Protein AF-A0A8J2LCT5-F1 (afdb_monomer_lite)

Sequence (150 aa):
MPNSGNAVQTENHLVSRNLYHFPAISAHIQSFHSCSRLFILTFTMKLALILTLAVVVLVTMNVEQSEAQLGRVLVNIGRKIGGSGKPHQHFQQHNSRKAAENAARNAGKGNKPVQHAPHKPGQSPHYHPADRHGNIIKDGSHHQFPKRQG

Organism: NCBI:txid39272

pLDDT: mean 70.35, std 19.1, range [32.03, 95.06]

Foldseek 3Di:
DDDDDDDDDDDDDDDDDDDDDDPPVVVVVVVVVVVVVVVVVVVVVVVVVVVVVVVVVVVVVVVVVVVVVVVVVVVVVCQQQDPVRHGPPLEDEDAAPVVQQVVLCVVLVNDGWDWDDDPDPPDFTWTARAHPVRHGDPPSRTRGYDDPPD

Secondary structure (DSSP, 8-state):
----------------------THHHHHHHHHHHHHHHHHHHHHHHHHHHHHHHHHHHHHHHHHHHHHHHHHHHHHHHHHB-TTSSB--SEEE-SSHHHHHHHHHHHTTTPPPEEE---STTPPPEEE-B-TTSPBPTT--EEE------

Structure (mmCIF, N/CA/C/O backbone):
data_AF-A0A8J2LCT5-F1
#
_entry.id   AF-A0A8J2LCT5-F1
#
loop_
_atom_site.group_PDB
_atom_site.id
_atom_site.type_symbol
_atom_site.label_atom_id
_atom_site.label_alt_id
_atom_site.label_comp_id
_atom_site.label_asym_id
_atom_site.label_entity_id
_atom_site.label_seq_id
_atom_site.pdbx_PDB_ins_code
_atom_site.Cartn_x
_atom_site.Cartn_y
_atom_site.Cartn_z
_atom_site.occupancy
_atom_site.B_iso_or_equiv
_atom_site.auth_seq_id
_atom_site.auth_comp_id
_atom_site.auth_asym_id
_atom_site.auth_atom_id
_atom_site.pdbx_PDB_model_num
ATOM 1 N N . MET A 1 1 ? 106.378 9.577 -79.689 1.00 32.03 1 MET A N 1
ATOM 2 C CA . MET A 1 1 ? 106.179 9.117 -78.296 1.00 32.03 1 MET A CA 1
ATOM 3 C C . MET A 1 1 ? 105.282 10.125 -77.578 1.00 32.03 1 MET A C 1
ATOM 5 O O . MET A 1 1 ? 105.522 11.305 -77.790 1.00 32.03 1 MET A O 1
ATOM 9 N N . PRO A 1 2 ? 104.296 9.716 -76.756 1.00 47.59 2 PRO A N 1
ATOM 10 C CA . PRO A 1 2 ? 103.151 8.877 -77.149 1.00 47.59 2 PRO A CA 1
ATOM 11 C C . PRO A 1 2 ? 101.796 9.376 -76.573 1.00 47.59 2 PRO A C 1
ATOM 13 O O . PRO A 1 2 ? 101.774 10.041 -75.547 1.00 47.59 2 PRO A O 1
ATOM 16 N N . ASN A 1 3 ? 100.669 8.978 -77.180 1.00 36.09 3 ASN A N 1
ATOM 17 C CA . ASN A 1 3 ? 99.438 8.552 -76.476 1.00 36.09 3 ASN A CA 1
ATOM 18 C C . ASN A 1 3 ? 98.518 7.883 -77.526 1.00 36.09 3 ASN A C 1
ATOM 20 O O . ASN A 1 3 ? 98.156 8.548 -78.488 1.00 36.09 3 ASN A O 1
ATOM 24 N N . SER A 1 4 ? 98.315 6.562 -77.615 1.00 39.59 4 SER A N 1
ATOM 25 C CA . SER A 1 4 ? 97.816 5.532 -76.677 1.00 39.59 4 SER A CA 1
ATOM 26 C C . SER A 1 4 ? 96.320 5.664 -76.339 1.00 39.59 4 SER A C 1
ATOM 28 O O . SER A 1 4 ? 95.881 6.709 -75.870 1.00 39.59 4 SER A O 1
ATOM 30 N N . GLY A 1 5 ? 95.554 4.595 -76.605 1.00 38.12 5 GLY A N 1
ATOM 31 C CA . GLY A 1 5 ? 94.117 4.469 -76.317 1.00 38.12 5 GLY A CA 1
ATOM 32 C C . GLY A 1 5 ? 93.350 3.764 -77.446 1.00 38.12 5 GLY A C 1
ATOM 33 O O . GLY A 1 5 ? 92.626 4.408 -78.188 1.00 38.12 5 GLY A O 1
ATOM 34 N N . ASN A 1 6 ? 93.714 2.528 -77.794 1.00 39.53 6 ASN A N 1
ATOM 35 C CA . ASN A 1 6 ? 93.110 1.267 -77.325 1.00 39.53 6 ASN A CA 1
ATOM 36 C C . ASN A 1 6 ? 91.801 0.868 -78.027 1.00 39.53 6 ASN A C 1
ATOM 38 O O . ASN A 1 6 ? 90.748 1.476 -77.869 1.00 39.53 6 ASN A O 1
ATOM 42 N N . ALA A 1 7 ? 91.928 -0.236 -78.762 1.00 41.72 7 ALA A N 1
ATOM 43 C CA . ALA A 1 7 ? 90.879 -1.045 -79.345 1.00 41.72 7 ALA A CA 1
ATOM 44 C C . ALA A 1 7 ? 90.105 -1.823 -78.275 1.00 41.72 7 ALA A C 1
ATOM 46 O O . ALA A 1 7 ? 90.715 -2.340 -77.343 1.00 41.72 7 ALA A O 1
ATOM 47 N N . VAL A 1 8 ? 88.802 -2.013 -78.497 1.00 41.94 8 VAL A N 1
ATOM 48 C CA . VAL A 1 8 ? 88.098 -3.249 -78.132 1.00 41.94 8 VAL A CA 1
ATOM 49 C C . VAL A 1 8 ? 87.097 -3.555 -79.248 1.00 41.94 8 VAL A C 1
ATOM 51 O O . VAL A 1 8 ? 86.013 -2.983 -79.314 1.00 41.94 8 VAL A O 1
ATOM 54 N N . GLN A 1 9 ? 87.507 -4.442 -80.154 1.00 38.84 9 GLN A N 1
ATOM 55 C CA . GLN A 1 9 ? 86.603 -5.278 -80.937 1.00 38.84 9 GLN A CA 1
ATOM 56 C C . GLN A 1 9 ? 86.071 -6.373 -80.011 1.00 38.84 9 GLN A C 1
ATOM 58 O O . GLN A 1 9 ? 86.856 -7.093 -79.395 1.00 38.84 9 GLN A O 1
ATOM 63 N N . THR A 1 10 ? 84.757 -6.543 -79.968 1.00 40.84 10 THR A N 1
ATOM 64 C CA . THR A 1 10 ? 84.131 -7.781 -79.505 1.00 40.84 10 THR A CA 1
ATOM 65 C C . THR A 1 10 ? 83.129 -8.234 -80.555 1.00 40.84 10 THR A C 1
ATOM 67 O O . THR A 1 10 ? 82.010 -7.738 -80.655 1.00 40.84 10 THR A O 1
ATOM 70 N N . GLU A 1 11 ? 83.566 -9.190 -81.370 1.00 37.50 11 GLU A N 1
ATOM 71 C CA . GLU A 1 11 ? 82.669 -10.110 -82.054 1.00 37.50 11 GLU A CA 1
ATOM 72 C C . GLU A 1 11 ? 82.004 -11.004 -81.000 1.00 37.50 11 GLU A C 1
ATOM 74 O O . GLU A 1 11 ? 82.686 -11.505 -80.103 1.00 37.50 11 GLU A O 1
ATOM 79 N N . ASN A 1 12 ? 80.688 -11.209 -81.091 1.00 36.38 12 ASN A N 1
ATOM 80 C CA . ASN A 1 12 ? 80.109 -12.547 -81.237 1.00 36.38 12 ASN A CA 1
ATOM 81 C C . ASN A 1 12 ? 78.577 -12.561 -81.124 1.00 36.38 12 ASN A C 1
ATOM 83 O O . ASN A 1 12 ? 77.971 -11.955 -80.247 1.00 36.38 12 ASN A O 1
ATOM 87 N N . HIS A 1 13 ? 78.017 -13.430 -81.965 1.00 33.62 13 HIS A N 1
ATOM 88 C CA . HIS A 1 13 ? 76.769 -14.167 -81.795 1.00 33.62 13 HIS A CA 1
ATOM 89 C C . HIS A 1 13 ? 75.428 -13.522 -82.187 1.00 33.62 13 HIS A C 1
ATOM 91 O O . HIS A 1 13 ? 74.630 -13.061 -81.376 1.00 33.62 13 HIS A O 1
ATOM 97 N N . LEU A 1 14 ? 75.108 -13.722 -83.470 1.00 46.16 14 LEU A N 1
ATOM 98 C CA . LEU A 1 14 ? 73.792 -14.179 -83.921 1.00 46.16 14 LEU A CA 1
ATOM 99 C C . LEU A 1 14 ? 73.199 -15.224 -82.955 1.00 46.16 14 LEU A C 1
ATOM 101 O O . LEU A 1 14 ? 73.741 -16.324 -82.851 1.00 46.16 14 LEU A O 1
ATOM 105 N N . VAL A 1 15 ? 72.050 -14.922 -82.343 1.00 42.47 15 VAL A N 1
ATOM 106 C CA . VAL A 1 15 ? 70.982 -15.902 -82.080 1.00 42.47 15 VAL A CA 1
ATOM 107 C C . VAL A 1 15 ? 69.628 -15.201 -82.203 1.00 42.47 15 VAL A C 1
ATOM 109 O O . VAL A 1 15 ? 69.198 -14.441 -81.340 1.00 42.47 15 VAL A O 1
ATOM 112 N N . SER A 1 16 ? 68.941 -15.508 -83.297 1.00 46.44 16 SER A N 1
ATOM 113 C CA . SER A 1 16 ? 67.512 -15.286 -83.477 1.00 46.44 16 SER A CA 1
ATOM 114 C C . SER A 1 16 ? 66.734 -16.186 -82.508 1.00 46.44 16 SER A C 1
ATOM 116 O O . SER A 1 16 ? 66.878 -17.406 -82.588 1.00 46.44 16 SER A O 1
ATOM 118 N N . ARG A 1 17 ? 65.910 -15.630 -81.608 1.00 44.34 17 ARG A N 1
ATOM 119 C CA . ARG A 1 17 ? 64.83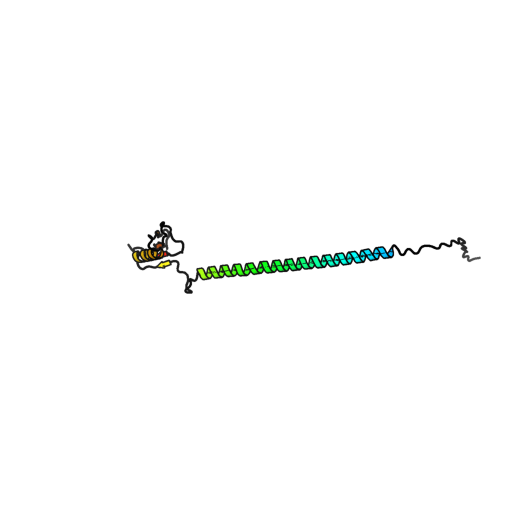4 -16.382 -80.933 1.00 44.34 17 ARG A CA 1
ATOM 120 C C . ARG A 1 17 ? 63.576 -15.534 -80.759 1.00 44.34 17 ARG A C 1
ATOM 122 O O . ARG A 1 17 ? 63.472 -14.690 -79.877 1.00 44.34 17 ARG A O 1
ATOM 129 N N . ASN A 1 18 ? 62.625 -15.835 -81.636 1.00 45.97 18 ASN A N 1
ATOM 130 C CA . ASN A 1 18 ? 61.189 -15.727 -81.413 1.00 45.97 18 ASN A CA 1
ATOM 131 C C . ASN A 1 18 ? 60.748 -16.454 -80.122 1.00 45.97 18 ASN A C 1
ATOM 133 O O . ASN A 1 18 ? 61.418 -17.384 -79.672 1.00 45.97 18 ASN A O 1
ATOM 137 N N . LEU A 1 19 ? 59.523 -16.117 -79.693 1.00 42.06 19 LEU A N 1
ATOM 138 C CA . LEU A 1 19 ? 58.648 -16.799 -78.720 1.00 42.06 19 LEU A CA 1
ATOM 139 C C . LEU A 1 19 ? 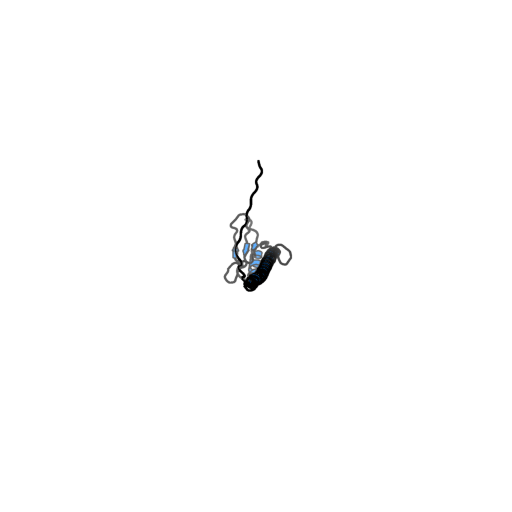59.002 -16.549 -77.231 1.00 42.06 19 LEU A C 1
ATOM 141 O O . LEU A 1 19 ? 60.125 -16.777 -76.812 1.00 42.06 19 LEU A O 1
ATOM 145 N N . TYR A 1 20 ? 58.128 -16.090 -76.328 1.00 42.06 20 TYR A N 1
ATOM 146 C CA . TYR A 1 20 ? 56.667 -16.130 -76.242 1.00 42.06 20 TYR A CA 1
ATOM 147 C C . TYR A 1 20 ? 56.142 -14.886 -75.503 1.00 42.06 20 TYR A C 1
ATOM 149 O O . TYR A 1 20 ? 56.591 -14.564 -74.404 1.00 42.06 20 TYR A O 1
ATOM 157 N N . HIS A 1 21 ? 55.134 -14.227 -76.070 1.00 47.62 21 HIS A N 1
ATOM 158 C CA . HIS A 1 21 ? 54.248 -13.341 -75.319 1.00 47.62 21 HIS A CA 1
ATOM 159 C C . HIS A 1 21 ? 53.368 -14.237 -74.426 1.00 47.62 21 HIS A C 1
ATOM 161 O O . HIS A 1 21 ? 52.608 -15.049 -74.949 1.00 47.62 21 HIS A O 1
ATOM 167 N N . PHE A 1 22 ? 53.503 -14.149 -73.099 1.00 47.31 22 PHE A N 1
ATOM 168 C CA . PHE A 1 22 ? 52.667 -14.871 -72.128 1.00 47.31 22 PHE A CA 1
ATOM 169 C C . PHE A 1 22 ? 51.545 -13.947 -71.610 1.00 47.31 22 PHE A C 1
ATOM 171 O O . PHE A 1 22 ? 51.735 -13.274 -70.596 1.00 47.31 22 PHE A O 1
ATOM 178 N N . PRO A 1 23 ? 50.349 -13.909 -72.233 1.00 50.94 23 PRO A N 1
ATOM 179 C CA . PRO A 1 23 ? 49.215 -13.152 -71.692 1.00 50.94 23 PRO A CA 1
ATOM 180 C C . PRO A 1 23 ? 48.570 -13.816 -70.457 1.00 50.94 23 PRO A C 1
ATOM 182 O O . PRO A 1 23 ? 47.729 -13.211 -69.796 1.00 50.94 23 PRO A O 1
ATOM 185 N N . ALA A 1 24 ? 48.964 -15.044 -70.099 1.00 50.31 24 ALA A N 1
ATOM 186 C CA . ALA A 1 24 ? 48.273 -15.837 -69.078 1.00 50.31 24 ALA A CA 1
ATOM 187 C C . ALA A 1 24 ? 48.529 -15.399 -67.619 1.00 50.31 24 ALA A C 1
ATOM 189 O O . ALA A 1 24 ? 47.685 -15.639 -66.759 1.00 50.31 24 ALA A O 1
ATOM 190 N N . ILE A 1 25 ? 49.650 -14.734 -67.310 1.00 48.31 25 ILE A N 1
ATOM 191 C CA . ILE A 1 25 ? 49.976 -14.355 -65.918 1.00 48.31 25 ILE A CA 1
ATOM 192 C C . ILE A 1 25 ? 49.273 -13.044 -65.511 1.00 48.31 25 ILE A C 1
ATOM 194 O O . ILE A 1 25 ? 48.933 -12.848 -64.345 1.00 48.31 25 ILE A O 1
ATOM 198 N N . SER A 1 26 ? 48.973 -12.164 -66.474 1.00 49.94 26 SER A N 1
ATOM 199 C CA . SER A 1 26 ? 48.353 -10.857 -66.203 1.00 49.94 26 SER A CA 1
ATOM 200 C C . SER A 1 26 ? 46.866 -10.967 -65.826 1.00 49.94 26 SER A C 1
ATOM 202 O O . SER A 1 26 ? 46.412 -10.304 -64.8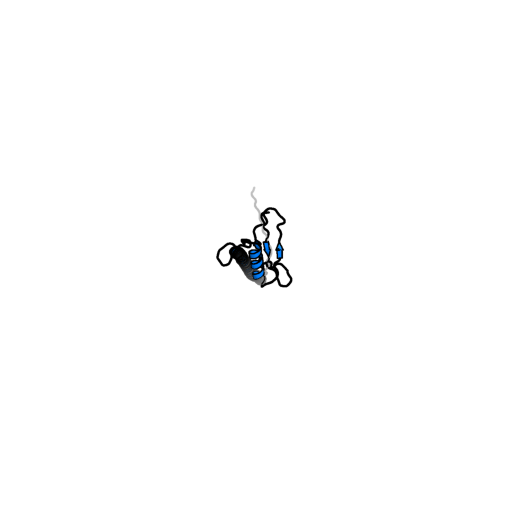91 1.00 49.94 26 SER A O 1
ATOM 204 N N . ALA A 1 27 ? 46.120 -11.873 -66.468 1.00 50.16 27 ALA A N 1
ATOM 205 C CA . ALA A 1 27 ? 44.700 -12.086 -66.176 1.00 50.16 27 ALA A CA 1
ATOM 206 C C . ALA A 1 27 ? 44.457 -12.693 -64.780 1.00 50.16 27 ALA A C 1
ATOM 208 O O . ALA A 1 27 ? 43.445 -12.404 -64.138 1.00 50.16 27 ALA A O 1
ATOM 209 N N . HIS A 1 28 ? 45.400 -13.494 -64.270 1.00 45.88 28 HIS A N 1
ATOM 210 C CA . HIS A 1 28 ? 45.221 -14.161 -62.984 1.00 45.88 28 HIS A CA 1
ATOM 211 C C . HIS A 1 28 ? 45.331 -13.187 -61.800 1.00 45.88 28 HIS A C 1
ATOM 213 O O . HIS A 1 28 ? 44.538 -13.277 -60.865 1.00 45.88 28 HIS A O 1
ATOM 219 N N . ILE A 1 29 ? 46.235 -12.203 -61.863 1.00 50.16 29 ILE A N 1
ATOM 220 C CA . ILE A 1 29 ? 46.449 -11.216 -60.788 1.00 50.16 29 ILE A CA 1
ATOM 221 C C . ILE A 1 29 ? 45.263 -10.240 -60.676 1.00 50.16 29 ILE A C 1
ATOM 223 O O . ILE A 1 29 ? 44.842 -9.892 -59.572 1.00 50.16 29 ILE A O 1
ATOM 227 N N . GLN A 1 30 ? 44.650 -9.849 -61.799 1.00 48.44 30 GLN A N 1
ATOM 228 C CA . GLN A 1 30 ? 43.488 -8.949 -61.790 1.00 48.44 30 GLN A CA 1
ATOM 229 C C . GLN A 1 30 ? 42.223 -9.604 -61.200 1.00 48.44 30 GLN A C 1
ATOM 231 O O . GLN A 1 30 ? 41.440 -8.932 -60.527 1.00 48.44 30 GLN A O 1
ATOM 236 N N . SER A 1 31 ? 42.049 -10.920 -61.362 1.00 48.25 31 SER A N 1
ATOM 237 C CA . SER A 1 31 ? 40.917 -11.661 -60.781 1.00 48.25 31 SER A CA 1
ATOM 238 C C . SER A 1 31 ? 40.981 -11.758 -59.245 1.00 48.25 31 SER A C 1
ATOM 240 O O . SER A 1 31 ? 39.943 -11.707 -58.578 1.00 48.25 31 SER A O 1
ATOM 242 N N . PHE A 1 32 ? 42.183 -11.846 -58.658 1.00 47.88 32 PHE A N 1
ATOM 243 C CA . PHE A 1 32 ? 42.368 -11.904 -57.198 1.00 47.88 32 PHE A CA 1
ATOM 244 C C . PHE A 1 32 ? 42.080 -10.561 -56.503 1.00 47.88 32 PHE A C 1
ATOM 246 O O . PHE A 1 32 ? 41.511 -10.532 -55.405 1.00 47.88 32 PHE A O 1
ATOM 253 N N . HIS A 1 33 ? 42.398 -9.434 -57.147 1.00 50.62 33 HIS A N 1
ATOM 254 C CA . HIS A 1 33 ? 42.092 -8.102 -56.611 1.00 50.62 33 HIS A CA 1
ATOM 255 C C . HIS A 1 33 ? 40.596 -7.755 -56.658 1.00 50.62 33 HIS A C 1
ATOM 257 O O . HIS A 1 33 ? 40.094 -7.070 -55.767 1.00 50.62 33 HIS A O 1
ATOM 263 N N . SER A 1 34 ? 39.861 -8.251 -57.652 1.00 54.94 34 SER A N 1
ATOM 264 C CA . SER A 1 34 ? 38.419 -8.002 -57.769 1.00 54.94 34 SER A CA 1
ATOM 265 C C . SER A 1 34 ? 37.599 -8.834 -56.776 1.00 54.94 34 SER A C 1
ATOM 267 O O . SER A 1 34 ? 36.679 -8.311 -56.147 1.00 54.94 34 SER A O 1
ATOM 269 N N . CYS A 1 35 ? 37.974 -10.100 -56.554 1.00 53.88 35 CYS A N 1
ATOM 270 C CA . CYS A 1 35 ? 37.293 -10.967 -55.585 1.00 53.88 35 CYS A CA 1
ATOM 271 C C . CYS A 1 35 ? 37.526 -10.529 -54.128 1.00 53.88 35 CYS A C 1
ATOM 273 O O . CYS A 1 35 ? 36.601 -10.562 -53.317 1.00 53.88 35 CYS A O 1
ATOM 275 N N . SER A 1 36 ? 38.732 -10.059 -53.793 1.00 60.88 36 SER A N 1
ATOM 276 C CA . SER A 1 36 ? 39.049 -9.552 -52.448 1.00 60.88 36 SER A CA 1
ATOM 277 C C . SER A 1 36 ? 38.311 -8.251 -52.119 1.00 60.88 36 SER A C 1
ATOM 279 O O . SER A 1 36 ? 37.820 -8.097 -51.004 1.00 60.88 36 SER A O 1
ATOM 281 N N . ARG A 1 37 ? 38.144 -7.337 -53.083 1.00 64.75 37 ARG A N 1
ATOM 282 C CA . ARG A 1 37 ? 37.377 -6.092 -52.887 1.00 64.75 37 ARG A CA 1
ATOM 283 C C . ARG A 1 37 ? 35.892 -6.347 -52.642 1.00 64.75 37 ARG A C 1
ATOM 285 O O . ARG A 1 37 ? 35.314 -5.715 -51.762 1.00 64.75 37 ARG A O 1
ATOM 292 N N . LEU A 1 38 ? 35.289 -7.292 -53.364 1.00 67.69 38 LEU A N 1
ATOM 293 C CA . LEU A 1 38 ? 33.887 -7.668 -53.163 1.00 67.69 38 LEU A CA 1
ATOM 294 C C . LEU A 1 38 ? 33.674 -8.369 -51.809 1.00 67.69 38 LEU A C 1
ATOM 296 O O . LEU A 1 38 ? 32.686 -8.115 -51.118 1.00 67.69 38 LEU A O 1
ATOM 300 N N . PHE A 1 39 ? 34.632 -9.196 -51.386 1.00 69.81 39 PHE A N 1
ATOM 301 C CA . PHE A 1 39 ? 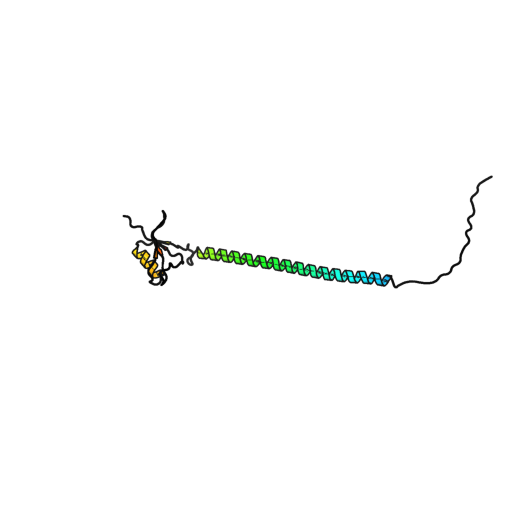34.624 -9.812 -50.060 1.00 69.81 39 PHE A CA 1
ATOM 302 C C . PHE A 1 39 ? 34.758 -8.770 -48.939 1.00 69.81 39 PHE A C 1
ATOM 304 O O . PHE A 1 39 ? 33.986 -8.791 -47.986 1.00 69.81 39 PHE A O 1
ATOM 311 N N . ILE A 1 40 ? 35.672 -7.806 -49.080 1.00 72.31 40 ILE A N 1
ATOM 312 C CA . ILE A 1 40 ? 35.843 -6.717 -48.109 1.00 72.31 40 ILE A CA 1
ATOM 313 C C . ILE A 1 40 ? 34.581 -5.851 -48.037 1.00 72.31 40 ILE A C 1
ATOM 315 O O . ILE A 1 40 ? 34.112 -5.580 -46.940 1.00 72.31 40 ILE A O 1
ATOM 319 N N . LEU A 1 41 ? 33.987 -5.470 -49.173 1.00 71.44 41 LEU A N 1
ATOM 320 C CA . LEU A 1 41 ? 32.753 -4.671 -49.212 1.00 71.44 41 LEU A CA 1
ATOM 321 C C . LEU A 1 41 ? 31.569 -5.389 -48.553 1.00 71.44 41 LEU A C 1
ATOM 323 O O . LEU A 1 41 ? 30.843 -4.808 -47.753 1.00 71.44 41 LEU A O 1
ATOM 327 N N . THR A 1 42 ? 31.376 -6.672 -48.852 1.00 74.56 42 THR A N 1
ATOM 328 C CA . THR A 1 42 ? 30.282 -7.449 -48.248 1.00 74.56 42 THR A CA 1
ATOM 329 C C . THR A 1 42 ? 30.513 -7.703 -46.758 1.00 74.56 42 THR A C 1
ATOM 331 O O . THR A 1 42 ? 29.557 -7.696 -45.980 1.00 74.56 42 THR A O 1
ATOM 334 N N . PHE A 1 43 ? 31.767 -7.877 -46.335 1.00 79.19 43 PHE A N 1
ATOM 335 C CA . PHE A 1 43 ? 32.136 -8.015 -44.930 1.00 79.19 43 PHE A CA 1
ATOM 336 C C . PHE A 1 43 ? 31.927 -6.710 -44.148 1.00 79.19 43 PHE A C 1
ATOM 338 O O . PHE A 1 43 ? 31.318 -6.732 -43.079 1.00 79.19 43 PHE A O 1
ATOM 345 N N . THR A 1 44 ? 32.350 -5.565 -44.690 1.00 82.38 44 THR A N 1
ATOM 346 C CA . THR A 1 44 ? 32.180 -4.260 -44.032 1.00 82.38 44 THR A CA 1
ATOM 347 C C . THR A 1 44 ? 30.715 -3.844 -43.950 1.00 82.38 44 THR A C 1
ATOM 349 O O . THR A 1 44 ? 30.295 -3.346 -42.908 1.00 82.38 44 THR A O 1
ATOM 352 N N . MET A 1 45 ? 29.904 -4.114 -44.979 1.00 83.12 45 MET A N 1
ATOM 353 C CA . MET A 1 45 ? 28.459 -3.856 -44.935 1.00 83.12 45 MET A CA 1
ATOM 354 C C . MET A 1 45 ? 27.748 -4.702 -43.871 1.00 83.12 45 MET A C 1
ATOM 356 O O . MET A 1 45 ? 26.901 -4.188 -43.140 1.00 83.12 45 MET A O 1
ATOM 360 N N . LYS A 1 46 ? 28.111 -5.985 -43.736 1.00 85.56 46 LYS A N 1
ATOM 361 C CA . LYS A 1 46 ? 27.562 -6.858 -42.685 1.00 85.56 46 LYS A CA 1
ATOM 362 C C . LYS A 1 46 ? 27.983 -6.400 -41.291 1.00 85.56 46 LYS A C 1
ATOM 364 O O . LYS A 1 46 ? 27.148 -6.371 -40.391 1.00 85.56 46 LYS A O 1
ATOM 369 N N . LEU A 1 47 ? 29.245 -6.005 -41.118 1.00 89.06 47 LEU A N 1
ATOM 370 C CA . LEU A 1 47 ? 29.747 -5.483 -39.848 1.00 89.06 47 LEU A CA 1
ATOM 371 C C . LEU A 1 47 ? 29.023 -4.190 -39.449 1.00 89.06 47 LEU A C 1
ATOM 373 O O . LEU A 1 47 ? 28.597 -4.061 -38.305 1.00 89.06 47 LEU A O 1
ATOM 377 N N . ALA A 1 48 ? 28.828 -3.269 -40.398 1.00 87.38 48 ALA A N 1
ATOM 378 C CA . ALA A 1 48 ? 28.092 -2.030 -40.169 1.00 87.38 48 ALA A CA 1
ATOM 379 C C . ALA A 1 48 ? 26.642 -2.305 -39.745 1.00 87.38 48 ALA A C 1
ATOM 381 O O . ALA A 1 48 ? 26.189 -1.744 -38.753 1.00 87.38 48 ALA A O 1
ATOM 382 N N . LEU A 1 49 ? 25.948 -3.227 -40.424 1.00 91.00 49 LEU A N 1
ATOM 383 C CA . LEU A 1 49 ? 24.580 -3.616 -40.072 1.00 91.00 49 LEU A CA 1
ATOM 384 C C . LEU A 1 49 ? 24.487 -4.203 -38.655 1.00 91.00 49 LEU A C 1
ATOM 386 O O . LEU A 1 49 ? 23.591 -3.834 -37.897 1.00 91.00 49 LEU A O 1
ATOM 390 N N . ILE A 1 50 ? 25.418 -5.087 -38.282 1.00 92.25 50 ILE A N 1
ATOM 391 C CA . ILE A 1 50 ? 25.477 -5.670 -36.933 1.00 92.25 50 ILE A CA 1
ATOM 392 C C . ILE A 1 50 ? 25.706 -4.576 -35.887 1.00 92.25 50 ILE A C 1
ATOM 394 O O . ILE A 1 50 ? 25.039 -4.570 -34.853 1.00 92.25 50 ILE A O 1
ATOM 398 N N . LEU A 1 51 ? 26.603 -3.625 -36.162 1.00 91.19 51 LEU A N 1
ATOM 399 C CA . LEU A 1 51 ? 26.880 -2.512 -35.259 1.00 91.19 51 LEU A CA 1
ATOM 400 C C . LEU A 1 51 ? 25.644 -1.618 -35.079 1.00 91.19 51 LEU A C 1
ATOM 402 O O . LEU A 1 51 ? 25.298 -1.261 -33.956 1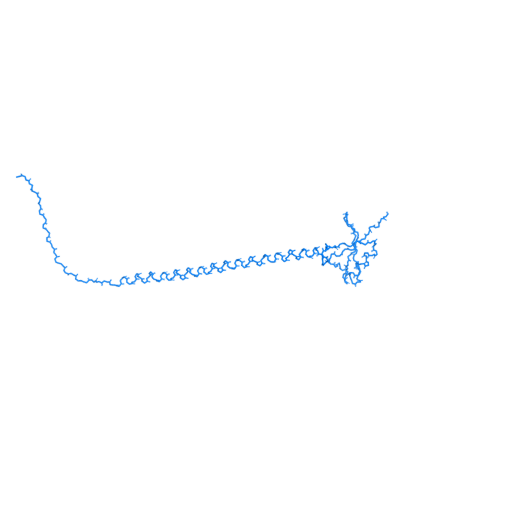.00 91.19 51 LEU A O 1
ATOM 406 N N . THR A 1 52 ? 24.943 -1.299 -36.170 1.00 89.12 52 THR A N 1
ATOM 407 C CA . THR A 1 52 ? 23.705 -0.512 -36.123 1.00 89.12 52 THR A CA 1
ATOM 408 C C . THR A 1 52 ? 22.619 -1.231 -35.326 1.00 89.12 52 THR A C 1
ATOM 410 O O . THR A 1 52 ? 21.997 -0.616 -34.464 1.00 89.12 52 THR A O 1
ATOM 413 N N . LEU A 1 53 ? 22.423 -2.534 -35.547 1.00 90.19 53 LEU A N 1
ATOM 414 C CA . LEU A 1 53 ? 21.464 -3.333 -34.780 1.00 90.19 53 LEU A CA 1
ATOM 415 C C . LEU A 1 53 ? 21.820 -3.377 -33.290 1.00 90.19 53 LEU A C 1
ATOM 417 O O . LEU A 1 53 ? 20.937 -3.207 -32.454 1.00 90.19 53 LEU A O 1
ATOM 421 N N . ALA A 1 54 ? 23.101 -3.536 -32.947 1.00 88.06 54 ALA A N 1
ATOM 422 C CA . ALA A 1 54 ? 23.555 -3.524 -31.559 1.00 88.06 54 ALA A CA 1
ATOM 423 C C . ALA A 1 54 ? 23.272 -2.179 -30.868 1.00 88.06 54 ALA A C 1
ATOM 425 O O . ALA A 1 54 ? 22.800 -2.163 -29.732 1.00 88.06 54 ALA A O 1
ATOM 426 N N . VAL A 1 55 ? 23.498 -1.055 -31.559 1.00 89.75 55 VAL A N 1
ATOM 427 C CA . VAL A 1 55 ? 23.174 0.285 -31.038 1.00 89.75 55 VAL A CA 1
ATOM 428 C C . VAL A 1 55 ? 21.668 0.449 -30.841 1.00 89.75 55 VAL A C 1
ATOM 430 O O . VAL A 1 55 ? 21.251 0.927 -29.789 1.00 89.75 55 VAL A O 1
ATOM 433 N N . VAL A 1 56 ? 20.846 0.019 -31.806 1.00 88.44 56 VAL A N 1
ATOM 434 C CA . VAL A 1 56 ? 19.379 0.081 -31.689 1.00 88.44 56 VAL A CA 1
ATOM 435 C C . VAL A 1 56 ? 18.898 -0.720 -30.479 1.00 88.44 56 VAL A C 1
ATOM 437 O O . VAL A 1 56 ? 18.162 -0.173 -29.663 1.00 88.44 56 VAL A O 1
ATOM 440 N N . VAL A 1 57 ? 19.368 -1.961 -30.311 1.00 85.44 57 VAL A N 1
ATOM 441 C CA . VAL A 1 57 ? 19.017 -2.812 -29.160 1.00 85.44 57 VAL A CA 1
ATOM 442 C C . VAL A 1 57 ? 19.423 -2.155 -27.840 1.00 85.44 57 VAL A C 1
ATOM 444 O O . VAL A 1 57 ? 18.632 -2.117 -26.898 1.00 85.44 57 VAL A O 1
ATOM 447 N N . LEU A 1 58 ? 20.632 -1.590 -27.765 1.00 82.12 58 LEU A N 1
ATOM 448 C CA . LEU A 1 58 ? 21.113 -0.927 -26.555 1.00 82.12 58 LEU A CA 1
ATOM 449 C C . LEU A 1 58 ? 20.247 0.290 -26.195 1.00 82.12 58 LEU A C 1
ATOM 451 O O . LEU A 1 58 ? 19.901 0.483 -25.032 1.00 82.12 58 LEU A O 1
ATOM 455 N N . VAL A 1 59 ? 19.859 1.100 -27.185 1.00 78.31 59 VAL A N 1
ATOM 456 C CA . VAL A 1 59 ? 18.981 2.261 -26.973 1.00 78.31 59 VAL A CA 1
ATOM 457 C C . VAL A 1 59 ? 17.593 1.819 -26.510 1.00 78.31 59 VAL A C 1
ATOM 459 O O . VAL A 1 59 ? 17.095 2.353 -25.520 1.00 78.31 59 VAL A O 1
ATOM 462 N N . THR A 1 60 ? 16.985 0.819 -27.156 1.00 74.50 60 THR A N 1
ATOM 463 C CA . THR A 1 60 ? 15.640 0.348 -26.788 1.00 74.50 60 THR A CA 1
ATOM 464 C C . THR A 1 60 ? 15.602 -0.255 -25.384 1.00 74.50 60 THR A C 1
ATOM 466 O O . THR A 1 60 ? 14.678 0.033 -24.628 1.00 74.50 60 THR A O 1
ATOM 469 N N . MET A 1 61 ? 16.636 -1.008 -24.985 1.00 69.88 61 MET A N 1
ATOM 470 C CA . MET A 1 61 ? 16.725 -1.571 -23.630 1.00 69.88 61 MET A CA 1
ATOM 471 C C . MET A 1 61 ? 16.829 -0.490 -22.543 1.00 69.88 61 MET A C 1
ATOM 473 O O . MET A 1 61 ? 16.309 -0.668 -21.443 1.00 69.88 61 MET A O 1
ATOM 477 N N . ASN A 1 62 ? 17.477 0.642 -22.833 1.00 66.62 62 ASN A N 1
ATOM 478 C CA . ASN A 1 62 ? 17.617 1.739 -21.872 1.00 66.62 62 ASN A CA 1
ATOM 479 C C . ASN A 1 62 ? 16.319 2.550 -21.693 1.00 66.62 62 ASN A C 1
ATOM 481 O O . ASN A 1 62 ? 16.047 3.033 -20.593 1.00 66.62 62 ASN A O 1
ATOM 485 N N . VAL A 1 63 ? 15.500 2.679 -22.744 1.00 62.53 63 VAL A N 1
ATOM 486 C CA . VAL A 1 63 ? 14.215 3.401 -22.684 1.00 62.53 63 VAL A CA 1
ATOM 487 C C . VAL A 1 63 ? 13.218 2.683 -21.770 1.00 62.53 63 VAL A C 1
ATOM 489 O O . VAL A 1 63 ? 12.629 3.325 -20.900 1.00 62.53 63 VAL A O 1
ATOM 492 N N . GLU A 1 64 ? 13.096 1.357 -21.863 1.00 58.09 64 GLU A N 1
ATOM 493 C CA . GLU A 1 64 ? 12.168 0.581 -21.022 1.00 58.09 64 GLU A CA 1
ATOM 494 C C . GLU A 1 64 ? 12.479 0.685 -19.518 1.00 58.09 64 GLU A C 1
ATOM 496 O O . GLU A 1 64 ? 11.570 0.712 -18.682 1.00 58.09 64 GLU A O 1
ATOM 501 N N . GLN A 1 65 ? 13.758 0.800 -19.143 1.00 55.31 65 GLN A N 1
ATOM 502 C CA . GLN A 1 65 ? 14.134 0.949 -17.734 1.00 55.31 65 GLN A CA 1
ATOM 503 C C . GLN A 1 65 ? 13.694 2.295 -17.146 1.00 55.31 65 GLN A C 1
ATOM 505 O O . GLN A 1 65 ? 13.327 2.358 -15.968 1.00 55.31 65 GLN A O 1
ATOM 510 N N . SER A 1 66 ? 13.688 3.356 -17.958 1.00 56.31 66 SER A N 1
ATOM 511 C CA . SER A 1 66 ? 13.298 4.701 -17.523 1.00 56.31 66 SER A CA 1
ATOM 512 C C . SER A 1 66 ? 11.806 4.795 -17.179 1.00 56.31 66 SER A C 1
ATOM 514 O O . SER A 1 66 ? 11.442 5.337 -16.130 1.00 56.31 66 SER A O 1
ATOM 516 N N . GLU A 1 67 ? 10.941 4.175 -17.983 1.00 56.25 67 GLU A N 1
ATOM 517 C CA . GLU A 1 67 ? 9.495 4.164 -17.745 1.00 56.25 67 GLU A CA 1
ATOM 518 C C . GLU A 1 67 ? 9.121 3.267 -16.559 1.00 56.25 67 GLU A C 1
ATOM 520 O O . GLU A 1 67 ? 8.289 3.635 -15.722 1.00 56.25 67 GLU A O 1
ATOM 525 N N . ALA A 1 68 ? 9.801 2.126 -16.409 1.00 60.00 68 ALA A N 1
ATOM 526 C CA . ALA A 1 68 ? 9.607 1.229 -15.275 1.00 60.00 68 ALA A CA 1
ATOM 527 C C . ALA A 1 68 ? 9.992 1.884 -13.933 1.00 60.00 68 ALA A C 1
ATOM 529 O O . ALA A 1 68 ? 9.337 1.649 -12.909 1.00 60.00 68 ALA A O 1
ATOM 530 N N . GLN A 1 69 ? 11.035 2.721 -13.916 1.00 58.66 69 GLN A N 1
ATOM 531 C CA . GLN A 1 69 ? 11.427 3.474 -12.724 1.00 58.66 69 GLN A CA 1
ATOM 532 C C . GLN A 1 69 ? 10.434 4.596 -12.404 1.00 58.66 69 GLN A C 1
ATOM 534 O O . GLN A 1 69 ? 10.002 4.701 -11.251 1.00 58.66 69 GLN A O 1
ATOM 539 N N . LEU A 1 70 ? 10.002 5.377 -13.401 1.00 59.47 70 LEU A N 1
ATOM 540 C CA . LEU A 1 70 ? 8.991 6.423 -13.204 1.00 59.47 70 LEU A CA 1
ATOM 541 C C . LEU A 1 70 ? 7.658 5.850 -12.707 1.00 59.47 70 LEU A C 1
ATOM 543 O O . LEU A 1 70 ? 7.081 6.377 -11.754 1.00 59.47 70 LEU A O 1
ATOM 547 N N . GLY A 1 71 ? 7.205 4.732 -13.282 1.00 56.78 71 GLY A N 1
ATOM 548 C CA . GLY A 1 71 ? 5.988 4.044 -12.854 1.00 56.78 71 GLY A CA 1
ATOM 549 C C . GLY A 1 71 ? 6.051 3.609 -11.388 1.00 56.78 71 GLY A C 1
ATOM 550 O O . GLY A 1 71 ? 5.116 3.846 -10.621 1.00 56.78 71 GLY A O 1
ATOM 551 N N . ARG A 1 72 ? 7.186 3.055 -10.941 1.00 57.72 72 ARG A N 1
ATOM 552 C CA . ARG A 1 72 ? 7.391 2.681 -9.528 1.00 57.72 72 ARG A CA 1
ATOM 553 C C . ARG A 1 72 ? 7.407 3.891 -8.595 1.00 57.72 72 ARG A C 1
ATOM 555 O O . ARG A 1 72 ? 6.881 3.807 -7.483 1.00 57.72 72 ARG A O 1
ATOM 562 N N . VAL A 1 73 ? 7.999 5.007 -9.016 1.00 62.47 73 VAL A N 1
ATOM 563 C CA . VAL A 1 73 ? 8.031 6.248 -8.225 1.00 62.47 73 VAL A CA 1
ATOM 564 C C . VAL A 1 73 ? 6.625 6.831 -8.080 1.00 62.47 73 VAL A C 1
ATOM 566 O O . VAL A 1 73 ? 6.204 7.115 -6.958 1.00 62.47 73 VAL A O 1
ATOM 569 N N . LEU A 1 74 ? 5.866 6.927 -9.172 1.00 58.25 74 LEU A N 1
ATOM 570 C CA . LEU A 1 74 ? 4.496 7.446 -9.162 1.00 58.25 74 LEU A CA 1
ATOM 571 C C . LEU A 1 74 ? 3.548 6.576 -8.331 1.00 58.25 74 LEU A C 1
ATOM 573 O O . LEU A 1 74 ? 2.787 7.112 -7.527 1.00 58.25 74 LEU A O 1
ATOM 577 N N . VAL A 1 75 ? 3.644 5.246 -8.429 1.00 61.34 75 VAL A N 1
ATOM 578 C CA . VAL A 1 75 ? 2.866 4.320 -7.584 1.00 61.34 75 VAL A CA 1
ATOM 579 C C . VAL A 1 75 ? 3.208 4.499 -6.102 1.00 61.34 75 VAL A C 1
ATOM 581 O O . VAL A 1 75 ? 2.320 4.512 -5.251 1.00 61.34 75 VAL A O 1
ATOM 584 N N . ASN A 1 76 ? 4.485 4.690 -5.765 1.00 61.16 76 ASN A N 1
ATOM 585 C CA . ASN A 1 76 ? 4.895 4.916 -4.379 1.00 61.16 76 ASN A CA 1
ATOM 586 C C . ASN A 1 76 ? 4.420 6.267 -3.829 1.00 61.16 76 ASN A C 1
ATOM 588 O O . ASN A 1 76 ? 4.045 6.342 -2.656 1.00 61.16 76 ASN A O 1
ATOM 592 N N . ILE A 1 77 ? 4.407 7.317 -4.654 1.00 59.25 77 ILE A N 1
ATOM 593 C CA . ILE A 1 77 ? 3.869 8.632 -4.284 1.00 59.25 77 ILE A CA 1
ATOM 594 C C . ILE A 1 77 ? 2.347 8.551 -4.126 1.00 59.25 77 ILE A C 1
ATOM 596 O O . ILE A 1 77 ? 1.831 8.961 -3.090 1.00 59.25 77 ILE A O 1
ATOM 600 N N . GLY A 1 78 ? 1.637 7.941 -5.077 1.00 58.00 78 GLY A N 1
ATOM 601 C CA . GLY A 1 78 ? 0.186 7.733 -5.018 1.00 58.00 78 GLY A CA 1
ATOM 602 C C . GLY A 1 78 ? -0.267 6.765 -3.919 1.00 58.00 78 GLY A C 1
ATOM 603 O O . GLY A 1 78 ? -1.409 6.806 -3.489 1.00 58.00 78 GLY A O 1
ATOM 604 N N . ARG A 1 79 ? 0.613 5.906 -3.394 1.00 59.59 79 ARG A N 1
ATOM 605 C CA . ARG A 1 79 ? 0.318 5.128 -2.179 1.00 59.59 79 ARG A CA 1
ATOM 606 C C . ARG A 1 79 ? 0.470 5.968 -0.910 1.00 59.59 79 ARG A C 1
ATOM 608 O O . ARG A 1 79 ? -0.260 5.764 0.055 1.00 59.59 79 ARG A O 1
ATOM 615 N N . LYS A 1 80 ? 1.425 6.904 -0.901 1.00 59.91 80 LYS A N 1
ATOM 616 C CA . LYS A 1 80 ? 1.640 7.840 0.213 1.00 59.91 80 LYS A CA 1
ATOM 617 C C . LYS A 1 80 ? 0.597 8.955 0.245 1.00 59.91 80 LYS A C 1
ATOM 619 O O . LYS A 1 80 ? 0.271 9.425 1.329 1.00 59.91 80 LYS A O 1
ATOM 624 N N . ILE A 1 81 ? 0.079 9.365 -0.906 1.00 55.94 81 ILE A N 1
ATOM 625 C CA . ILE A 1 81 ? -1.011 10.328 -1.056 1.00 55.94 81 ILE A CA 1
ATOM 626 C C . ILE A 1 81 ? -2.266 9.520 -1.379 1.00 55.94 81 ILE A C 1
ATOM 628 O O . ILE A 1 81 ? -2.428 9.080 -2.506 1.00 55.94 81 ILE A O 1
ATOM 632 N N . GLY A 1 82 ? -3.143 9.284 -0.401 1.00 56.53 82 GLY A N 1
ATOM 633 C CA . GLY A 1 82 ? -4.392 8.558 -0.646 1.00 56.53 82 GLY A CA 1
ATOM 634 C C . GLY A 1 82 ? -5.224 9.214 -1.758 1.00 56.53 82 GLY A C 1
ATOM 635 O O . GLY A 1 82 ? -5.017 10.382 -2.079 1.00 56.53 82 GLY A O 1
ATOM 636 N N . GLY A 1 83 ? -6.207 8.498 -2.316 1.00 59.22 83 GLY A N 1
ATOM 637 C CA . GLY A 1 83 ? -7.013 8.958 -3.467 1.00 59.22 83 GLY A CA 1
ATOM 638 C C . GLY A 1 83 ? -7.751 10.300 -3.298 1.00 59.22 83 GLY A C 1
ATOM 639 O O . GLY A 1 83 ? -8.324 10.808 -4.251 1.00 59.22 83 GLY A O 1
ATOM 640 N N . SER A 1 84 ? -7.716 10.895 -2.105 1.00 64.38 84 SER A N 1
ATOM 641 C CA . SER A 1 84 ? -8.199 12.241 -1.790 1.00 64.38 84 SER A CA 1
ATOM 642 C C . SER A 1 84 ? -7.151 13.357 -1.948 1.00 64.38 84 SER A C 1
ATOM 644 O O . SER A 1 84 ? -7.440 14.501 -1.604 1.00 64.38 84 SER A O 1
ATOM 646 N N . GLY A 1 85 ? -5.923 13.054 -2.388 1.00 54.31 85 GLY A N 1
ATOM 647 C CA . GLY A 1 85 ? -4.829 14.033 -2.469 1.00 54.31 85 GLY A CA 1
ATOM 648 C C . GLY A 1 85 ? -4.177 14.359 -1.118 1.00 54.31 85 GLY A C 1
ATOM 649 O O . GLY A 1 85 ? -3.315 15.232 -1.040 1.00 54.31 85 GLY A O 1
ATOM 650 N N . LYS A 1 86 ? -4.565 13.664 -0.041 1.00 57.09 86 LYS A N 1
ATOM 651 C CA . LYS A 1 86 ? -4.021 13.843 1.315 1.00 57.09 86 LYS A CA 1
ATOM 652 C C . LYS A 1 86 ? -3.076 12.696 1.682 1.00 57.09 86 LYS A C 1
ATOM 654 O O . LYS A 1 86 ? -3.266 11.588 1.178 1.00 57.09 86 LYS A O 1
ATOM 659 N N . PRO A 1 87 ? -2.094 12.911 2.579 1.00 58.19 87 PRO A N 1
ATOM 660 C CA . PRO A 1 87 ? -1.263 11.829 3.092 1.00 58.19 87 PRO A CA 1
ATOM 661 C C . PRO A 1 87 ? -2.135 10.680 3.596 1.00 58.19 87 PRO A C 1
ATOM 663 O O . PRO A 1 87 ? -3.113 10.908 4.311 1.00 58.19 87 PRO A O 1
ATOM 666 N N . HIS A 1 88 ? -1.796 9.453 3.216 1.00 59.00 88 HIS A N 1
ATOM 667 C CA . HIS A 1 88 ? -2.480 8.265 3.695 1.00 59.00 88 HIS A CA 1
ATOM 668 C C . HIS A 1 88 ? -2.226 8.144 5.204 1.00 59.00 88 HIS A C 1
ATOM 670 O O . HIS A 1 88 ? -1.150 7.742 5.651 1.00 59.00 88 HIS A O 1
ATOM 676 N N . GLN A 1 89 ? -3.198 8.575 6.008 1.00 59.59 89 GLN A N 1
ATOM 677 C CA . GLN A 1 89 ? -3.122 8.467 7.457 1.00 59.59 89 GLN A CA 1
ATOM 678 C C . GLN A 1 89 ? -3.392 7.018 7.856 1.00 59.59 89 GLN A C 1
ATOM 680 O O . GLN A 1 89 ? -4.532 6.596 8.010 1.00 59.59 89 GLN A O 1
ATOM 685 N N . HIS A 1 90 ? -2.308 6.270 8.053 1.00 72.69 90 HIS A N 1
ATOM 686 C CA . HIS A 1 90 ? -2.331 4.923 8.627 1.00 72.69 90 HIS A CA 1
ATOM 687 C C . HIS A 1 90 ? -2.879 4.907 10.067 1.00 72.69 90 HIS A C 1
ATOM 689 O O . HIS A 1 90 ? -3.336 3.880 10.556 1.00 72.69 90 HIS A O 1
ATOM 695 N N . PHE A 1 91 ? -2.867 6.054 10.753 1.00 77.25 91 PHE A N 1
ATOM 696 C CA . PHE A 1 91 ? -3.330 6.196 12.129 1.00 77.25 91 PHE A CA 1
ATOM 697 C C . PHE A 1 91 ? -4.581 7.066 12.194 1.00 77.25 91 PHE A C 1
ATOM 699 O O . PHE A 1 91 ? -4.548 8.242 11.840 1.00 77.25 91 PHE A O 1
ATOM 706 N N . GLN A 1 92 ? -5.667 6.492 12.699 1.00 86.81 92 GLN A N 1
ATOM 707 C CA . GLN A 1 92 ? -6.897 7.205 13.013 1.00 86.81 92 GLN A CA 1
ATOM 708 C C . GLN A 1 92 ? -7.005 7.361 14.524 1.00 86.81 92 GLN A C 1
ATOM 710 O O . GLN A 1 92 ? -7.093 6.366 15.246 1.00 86.81 92 GLN A O 1
ATOM 715 N N . GLN A 1 93 ? -7.014 8.603 14.998 1.00 86.94 93 GLN A N 1
ATOM 716 C CA . GLN A 1 93 ? -7.201 8.907 16.410 1.00 86.94 93 GLN A CA 1
ATOM 717 C C . GLN A 1 93 ? -8.694 8.924 16.747 1.00 86.94 93 GLN A C 1
ATOM 719 O O . GLN A 1 93 ? -9.465 9.661 16.137 1.00 86.94 93 GLN A O 1
ATOM 724 N N . HIS A 1 94 ? -9.096 8.133 17.740 1.00 90.00 94 HIS A N 1
ATOM 725 C CA . HIS A 1 94 ? -10.460 8.107 18.263 1.00 90.00 94 HIS A CA 1
ATOM 726 C C . HIS A 1 94 ? -10.504 8.676 19.674 1.00 90.00 94 HIS A C 1
ATOM 728 O O . HIS A 1 94 ? -9.593 8.474 20.474 1.00 90.00 94 HIS A O 1
ATOM 734 N N . ASN A 1 95 ? -11.622 9.310 20.016 1.00 87.81 95 ASN A N 1
ATOM 735 C CA . ASN A 1 95 ? -11.811 9.933 21.329 1.00 87.81 95 ASN A CA 1
ATOM 736 C C . ASN A 1 95 ? -11.952 8.906 22.466 1.00 87.81 95 ASN A C 1
ATOM 738 O O . ASN A 1 95 ? -11.850 9.256 23.638 1.00 87.81 95 ASN A O 1
ATOM 742 N N . SER A 1 96 ? -12.211 7.633 22.149 1.00 90.62 96 SER A N 1
ATOM 743 C CA . SER A 1 96 ? -12.377 6.578 23.149 1.00 90.62 96 SER A CA 1
ATOM 744 C C . SER A 1 96 ? -11.943 5.207 22.638 1.00 90.62 96 SER A C 1
ATOM 746 O O . SER A 1 96 ? -11.968 4.928 21.438 1.00 90.62 96 SER A O 1
ATOM 748 N N . ARG A 1 97 ? -11.626 4.309 23.581 1.00 92.25 97 ARG A N 1
ATOM 749 C CA . ARG A 1 97 ? -11.317 2.897 23.302 1.00 92.25 97 ARG A CA 1
ATOM 750 C C . ARG A 1 97 ? -12.450 2.194 22.550 1.00 92.25 97 ARG A C 1
ATOM 752 O O . ARG A 1 97 ? -12.186 1.464 21.605 1.00 92.25 97 ARG A O 1
ATOM 759 N N . LYS A 1 98 ? -13.706 2.450 22.939 1.00 93.38 98 LYS A N 1
ATOM 760 C CA . LYS A 1 98 ? -14.892 1.848 22.308 1.00 93.38 98 LYS A CA 1
ATOM 761 C C . LYS A 1 98 ? -15.059 2.306 20.858 1.00 93.38 98 LYS A C 1
ATOM 763 O O . LYS A 1 98 ? -15.381 1.490 20.003 1.00 93.38 98 LYS A O 1
ATOM 768 N N . ALA A 1 99 ? -14.817 3.588 20.577 1.00 92.44 99 ALA A N 1
ATOM 769 C CA . ALA A 1 99 ? -14.872 4.115 19.214 1.00 92.44 99 ALA A CA 1
ATOM 770 C C . ALA A 1 99 ? -13.789 3.488 18.323 1.00 92.44 99 ALA A C 1
ATOM 772 O O . ALA A 1 99 ? -14.109 2.997 17.243 1.00 92.44 99 ALA A O 1
ATOM 773 N N . ALA A 1 100 ? -12.549 3.399 18.819 1.00 92.88 100 ALA A N 1
ATOM 774 C CA . ALA A 1 100 ? -11.458 2.738 18.105 1.00 92.88 100 ALA A CA 1
ATOM 775 C C . ALA A 1 100 ? -11.745 1.253 17.829 1.00 92.88 100 ALA A C 1
ATOM 777 O O . ALA A 1 100 ? -11.532 0.772 16.719 1.00 92.88 100 ALA A O 1
ATOM 778 N N . GLU A 1 101 ? -12.265 0.530 18.822 1.00 94.62 101 GLU A N 1
ATOM 779 C CA . GLU A 1 101 ? -12.617 -0.882 18.678 1.00 94.62 101 GLU A CA 1
ATOM 780 C C . GLU A 1 101 ? -13.748 -1.090 17.663 1.00 94.62 101 GLU A C 1
ATOM 782 O O . GLU A 1 101 ? -13.666 -1.972 16.812 1.00 94.62 101 GLU A O 1
ATOM 787 N N . ASN A 1 102 ? -14.793 -0.259 17.711 1.00 95.06 102 ASN A N 1
ATOM 788 C CA . ASN A 1 102 ? -15.904 -0.330 16.762 1.00 95.06 102 ASN A CA 1
ATOM 789 C C . ASN A 1 102 ? -15.457 -0.001 15.334 1.00 95.06 102 ASN A C 1
ATOM 791 O O . ASN A 1 102 ? -15.856 -0.693 14.401 1.00 95.06 102 ASN A O 1
ATOM 795 N N . ALA A 1 103 ? -14.605 1.012 15.162 1.00 92.88 103 ALA A N 1
ATOM 796 C CA . ALA A 1 103 ? -14.050 1.364 13.860 1.00 92.88 103 ALA A CA 1
ATOM 797 C C . ALA A 1 103 ? -13.212 0.211 13.281 1.00 92.88 103 ALA A C 1
ATOM 799 O O . ALA A 1 103 ? -13.439 -0.196 12.141 1.00 92.88 103 ALA A O 1
ATOM 800 N N . ALA A 1 104 ? -12.333 -0.385 14.093 1.00 93.25 104 ALA A N 1
ATOM 801 C CA . ALA A 1 104 ? -11.536 -1.542 13.693 1.00 93.25 104 ALA A CA 1
ATOM 802 C C . ALA A 1 104 ? -12.405 -2.770 13.372 1.00 93.25 104 ALA A C 1
ATOM 804 O O . ALA A 1 104 ? -12.128 -3.497 12.420 1.00 93.25 104 ALA A O 1
ATOM 805 N N . ARG A 1 105 ? -13.489 -2.990 14.128 1.00 94.44 105 ARG A N 1
ATOM 806 C CA . ARG A 1 105 ? -14.447 -4.076 13.874 1.00 94.44 105 ARG A CA 1
ATOM 807 C C . ARG A 1 105 ? -15.158 -3.882 12.539 1.00 94.44 105 ARG A C 1
ATOM 809 O O . ARG A 1 105 ? -15.270 -4.830 11.768 1.00 94.44 105 ARG A O 1
ATOM 816 N N . ASN A 1 106 ? -15.606 -2.663 12.246 1.00 92.69 106 ASN A N 1
ATOM 817 C CA . ASN A 1 106 ? -16.280 -2.344 10.989 1.00 92.69 106 ASN A CA 1
ATOM 818 C C . ASN A 1 106 ? -15.334 -2.509 9.791 1.00 92.69 106 ASN A C 1
ATOM 820 O O . ASN A 1 106 ? -15.708 -3.141 8.805 1.00 92.69 106 ASN A O 1
ATOM 824 N N . ALA A 1 107 ? -14.090 -2.032 9.906 1.00 89.25 107 ALA A N 1
ATOM 825 C CA . ALA A 1 107 ? -13.053 -2.251 8.896 1.00 89.25 107 ALA A CA 1
ATOM 826 C C . ALA A 1 107 ? -12.739 -3.750 8.704 1.00 89.25 107 ALA A C 1
ATOM 828 O O . ALA A 1 107 ? -12.591 -4.222 7.579 1.00 89.25 107 ALA A O 1
ATOM 829 N N . GLY A 1 108 ? -12.744 -4.528 9.791 1.00 90.69 108 GLY A N 1
ATOM 830 C CA . GLY A 1 108 ? -12.620 -5.988 9.788 1.00 90.69 108 GLY A CA 1
ATOM 831 C C . GLY A 1 108 ? -13.894 -6.752 9.407 1.00 90.69 108 GLY A C 1
ATOM 832 O O . GLY A 1 108 ? -13.967 -7.947 9.674 1.00 90.69 108 GLY A O 1
ATOM 833 N N . LYS A 1 109 ? -14.916 -6.109 8.821 1.00 92.06 109 LYS A N 1
ATOM 834 C CA . LYS A 1 109 ? -16.193 -6.743 8.419 1.00 92.06 109 LYS A CA 1
ATOM 835 C C . LYS A 1 109 ? -16.907 -7.486 9.562 1.00 92.06 109 LYS A C 1
ATOM 837 O O . LYS A 1 109 ? -17.472 -8.556 9.357 1.00 92.06 109 LYS A O 1
ATOM 842 N N . GLY A 1 110 ? -16.860 -6.928 10.771 1.00 91.69 110 GLY A N 1
ATOM 843 C CA . GLY A 1 110 ? -17.494 -7.487 11.968 1.00 91.69 110 GLY A CA 1
ATOM 844 C C . GLY A 1 110 ? -16.594 -8.399 12.806 1.00 91.69 110 GLY A C 1
ATOM 845 O O . GLY A 1 110 ? -16.968 -8.740 13.928 1.00 91.69 110 GLY A O 1
ATOM 846 N N . ASN A 1 111 ? -15.406 -8.763 12.314 1.00 93.12 111 ASN A N 1
ATOM 847 C CA . ASN A 1 111 ? -14.490 -9.640 13.043 1.00 93.12 111 ASN A CA 1
ATOM 848 C C . ASN A 1 111 ? -13.904 -8.955 14.285 1.00 93.12 111 ASN A C 1
ATOM 850 O O . ASN A 1 111 ? -13.780 -7.728 14.351 1.00 93.12 111 ASN A O 1
ATOM 854 N N . LYS A 1 112 ? -13.524 -9.767 15.279 1.00 94.00 112 LYS A N 1
ATOM 855 C CA . LYS A 1 112 ? -12.941 -9.292 16.538 1.00 94.00 112 LYS A CA 1
ATOM 856 C C . LYS A 1 112 ? -11.598 -8.591 16.268 1.00 94.00 112 LYS A C 1
ATOM 858 O O . LYS A 1 112 ? -10.669 -9.260 15.825 1.00 94.00 112 LYS A O 1
ATOM 863 N N . PRO A 1 113 ? -11.461 -7.290 16.572 1.00 93.88 113 PRO A N 1
ATOM 864 C CA . PRO A 1 113 ? -10.209 -6.568 16.370 1.00 93.88 113 PRO A CA 1
ATOM 865 C C . PRO A 1 113 ? -9.078 -7.096 17.254 1.00 93.88 113 PRO A C 1
ATOM 867 O O . PRO A 1 113 ? -9.315 -7.548 18.378 1.00 93.88 113 PRO A O 1
ATOM 870 N N . VAL A 1 114 ? -7.839 -6.948 16.786 1.00 93.56 114 VAL A N 1
ATOM 871 C CA . VAL A 1 114 ? -6.643 -7.251 17.581 1.00 93.56 114 VAL A CA 1
ATOM 872 C C . VAL A 1 114 ? -6.166 -5.972 18.253 1.00 93.56 114 VAL A C 1
ATOM 874 O O . VAL A 1 114 ? -5.846 -4.988 17.588 1.00 93.56 114 VAL A O 1
ATOM 877 N N . GLN A 1 115 ? -6.129 -5.968 19.583 1.00 91.50 115 GLN A N 1
ATOM 878 C CA . GLN A 1 115 ? -5.588 -4.845 20.337 1.00 91.50 115 GLN A CA 1
ATOM 879 C C . GLN A 1 115 ? -4.069 -4.948 20.420 1.00 91.50 115 GLN A C 1
ATOM 881 O O . GLN A 1 115 ? -3.533 -5.979 20.819 1.00 91.50 115 GLN A O 1
ATOM 886 N N . HIS A 1 116 ? -3.388 -3.845 20.140 1.00 88.75 116 HIS A N 1
ATOM 887 C CA . HIS A 1 116 ? -1.962 -3.706 20.370 1.00 88.75 116 HIS A CA 1
ATOM 888 C C . HIS A 1 116 ? -1.731 -2.760 21.553 1.00 88.75 116 HIS A C 1
ATOM 890 O O . HIS A 1 116 ? -2.133 -1.591 21.542 1.00 88.75 116 HIS A O 1
ATOM 896 N N . ALA A 1 117 ? -1.100 -3.287 22.604 1.00 85.38 117 ALA A N 1
ATOM 897 C CA . ALA A 1 117 ? -0.603 -2.484 23.711 1.00 85.38 117 ALA A CA 1
ATOM 898 C C . ALA A 1 117 ? 0.749 -1.838 23.338 1.00 85.38 117 ALA A C 1
ATOM 900 O O . ALA A 1 117 ? 1.581 -2.486 22.703 1.00 85.38 117 ALA A O 1
ATOM 901 N N . PRO A 1 118 ? 0.993 -0.576 23.719 1.00 83.12 118 PRO A N 1
ATOM 902 C CA . PRO A 1 118 ? 2.252 0.092 23.421 1.00 83.12 118 PRO A CA 1
ATOM 903 C C . PRO A 1 118 ? 3.406 -0.565 24.187 1.00 83.12 118 PRO A C 1
ATOM 905 O O . PRO A 1 118 ? 3.319 -0.748 25.399 1.00 83.12 118 PRO A O 1
ATOM 908 N N . HIS A 1 119 ? 4.488 -0.897 23.481 1.00 78.06 119 HIS A N 1
ATOM 909 C CA . HIS A 1 119 ? 5.691 -1.529 24.046 1.00 78.06 119 HIS A CA 1
ATOM 910 C C . HIS A 1 119 ? 6.890 -0.568 24.104 1.00 78.06 119 HIS A C 1
ATOM 912 O O . HIS A 1 119 ? 7.886 -0.858 24.761 1.00 78.06 119 HIS A O 1
ATOM 918 N N . LYS A 1 120 ? 6.803 0.584 23.424 1.00 78.44 120 LYS A N 1
ATOM 919 C CA . LYS A 1 120 ? 7.834 1.633 23.408 1.00 78.44 120 LYS A CA 1
ATOM 920 C C . LYS A 1 120 ? 7.267 2.988 23.842 1.00 78.44 120 LYS A C 1
ATOM 922 O O . LYS A 1 120 ? 6.086 3.257 23.594 1.00 78.44 120 LYS A O 1
ATOM 927 N N . PRO A 1 121 ? 8.101 3.868 24.427 1.00 72.00 121 PRO A N 1
ATOM 928 C CA . PRO A 1 121 ? 7.751 5.270 24.635 1.00 72.00 121 PRO A CA 1
ATOM 929 C C . PRO A 1 121 ? 7.296 5.921 23.321 1.00 72.00 121 PRO A C 1
ATOM 931 O O . PRO A 1 121 ? 7.887 5.682 22.270 1.00 72.00 121 PRO A O 1
ATOM 934 N N . GLY A 1 122 ? 6.222 6.711 23.375 1.00 70.94 122 GLY A N 1
ATOM 935 C CA . GLY A 1 122 ? 5.647 7.383 22.202 1.00 70.94 122 GLY A CA 1
ATOM 936 C C . GLY A 1 122 ? 4.633 6.561 21.394 1.00 70.94 122 GLY A C 1
ATOM 937 O O . GLY A 1 122 ? 4.040 7.096 20.463 1.00 70.94 122 GLY A O 1
ATOM 938 N N . GLN A 1 123 ? 4.379 5.294 21.741 1.00 80.06 123 GLN A N 1
ATOM 939 C CA . GLN A 1 123 ? 3.291 4.523 21.132 1.00 80.06 123 GLN A CA 1
ATOM 940 C C . GLN A 1 123 ? 1.969 4.715 21.885 1.00 80.06 123 GLN A C 1
ATOM 942 O O . GLN A 1 123 ? 1.907 4.605 23.113 1.00 80.06 123 GLN A O 1
ATOM 947 N N . SER A 1 124 ? 0.892 4.929 21.130 1.00 82.94 124 SER A N 1
ATOM 948 C CA . SER A 1 124 ? -0.479 4.927 21.645 1.00 82.94 124 SER A CA 1
ATOM 949 C C . SER A 1 124 ? -1.083 3.522 21.565 1.00 82.94 124 SER A C 1
ATOM 951 O O . SER A 1 124 ? -0.832 2.801 20.589 1.00 82.94 124 SER A O 1
ATOM 953 N N . PRO A 1 125 ? -1.907 3.112 22.546 1.00 89.31 125 PRO A N 1
ATOM 954 C CA . PRO A 1 125 ? -2.686 1.891 22.413 1.00 89.31 125 PRO A CA 1
ATOM 955 C C . PRO A 1 125 ? -3.647 2.020 21.225 1.00 89.31 125 PRO A C 1
ATOM 957 O O . PRO A 1 125 ? -4.218 3.085 20.978 1.00 89.31 125 PRO A O 1
ATOM 960 N N . HIS A 1 126 ? -3.790 0.940 20.461 1.00 92.94 126 HIS A N 1
ATOM 961 C CA . HIS A 1 126 ? -4.602 0.944 19.249 1.00 92.94 126 HIS A CA 1
ATOM 962 C C . HIS A 1 126 ? -5.184 -0.430 18.931 1.00 92.94 126 HIS A C 1
ATOM 964 O O . HIS A 1 126 ? -4.742 -1.449 19.462 1.00 92.94 126 HIS A O 1
ATOM 970 N N . TYR A 1 127 ? -6.187 -0.443 18.058 1.00 93.69 127 TYR A N 1
ATOM 971 C CA . TYR A 1 127 ? -6.747 -1.656 17.474 1.00 93.69 127 TYR A CA 1
ATOM 972 C C . TYR A 1 127 ? -6.383 -1.774 16.000 1.00 93.69 127 TYR A C 1
ATOM 974 O O . TYR A 1 127 ? -6.353 -0.781 15.269 1.00 93.69 127 TYR A O 1
ATOM 982 N N . HIS A 1 128 ? -6.175 -3.014 15.580 1.00 93.38 128 HIS A N 1
ATOM 983 C CA . HIS A 1 128 ? -6.088 -3.421 14.192 1.00 93.38 128 HIS A CA 1
ATOM 984 C C . HIS A 1 128 ? -7.373 -4.133 13.758 1.00 93.38 128 HIS A C 1
ATOM 986 O O . HIS A 1 128 ? -7.901 -4.948 14.529 1.00 93.38 128 HIS A O 1
ATOM 992 N N . PRO A 1 129 ? -7.861 -3.888 12.530 1.00 92.56 129 PRO A N 1
ATOM 993 C CA . PRO A 1 129 ? -8.869 -4.748 11.931 1.00 92.56 129 PRO A CA 1
ATOM 994 C C . PRO A 1 129 ? -8.312 -6.166 11.747 1.00 92.56 129 PRO A C 1
ATOM 996 O O . PRO A 1 129 ? -7.117 -6.356 11.502 1.00 92.56 129 PRO A O 1
ATOM 999 N N . ALA A 1 130 ? -9.183 -7.164 11.880 1.00 93.31 130 ALA A N 1
ATOM 1000 C CA . ALA A 1 130 ? -8.813 -8.572 11.788 1.00 93.31 130 ALA A CA 1
ATOM 1001 C C . ALA A 1 130 ? -9.628 -9.309 10.720 1.00 93.31 130 ALA A C 1
ATOM 1003 O O . ALA A 1 130 ? -10.762 -8.931 10.409 1.00 93.31 130 ALA A O 1
ATOM 1004 N N . ASP A 1 131 ? -9.047 -10.366 10.164 1.00 92.25 131 ASP A N 1
ATOM 1005 C CA . ASP A 1 131 ? -9.751 -11.315 9.310 1.00 92.25 131 ASP A CA 1
ATOM 1006 C C . ASP A 1 131 ? -10.599 -12.302 10.140 1.00 92.25 131 ASP A C 1
ATOM 1008 O O . ASP A 1 131 ? -10.654 -12.244 11.372 1.00 92.25 131 ASP A O 1
ATOM 1012 N N . ARG A 1 132 ? -11.277 -13.232 9.456 1.00 92.56 132 ARG A N 1
ATOM 1013 C CA . ARG A 1 132 ? -12.131 -14.249 10.097 1.00 92.56 132 ARG A CA 1
ATOM 1014 C C . ARG A 1 132 ? -11.360 -15.230 10.988 1.00 92.56 132 ARG A C 1
ATOM 1016 O O . ARG A 1 132 ? -11.974 -15.888 11.819 1.00 92.56 132 ARG A O 1
ATOM 1023 N N . HIS A 1 133 ? -10.045 -15.327 10.820 1.00 92.06 133 HIS A N 1
ATOM 1024 C CA . HIS A 1 133 ? -9.167 -16.192 11.605 1.00 92.06 133 HIS A CA 1
ATOM 1025 C C . HIS A 1 133 ? -8.524 -15.442 12.783 1.00 92.06 133 HIS A C 1
ATOM 1027 O O . HIS A 1 133 ? -7.776 -16.037 13.553 1.00 92.06 133 HIS A O 1
ATOM 1033 N N . GLY A 1 134 ? -8.808 -14.143 12.937 1.00 88.31 134 GLY A N 1
ATOM 1034 C CA . GLY A 1 134 ? -8.207 -13.294 13.962 1.00 88.31 134 GLY A CA 1
ATOM 1035 C C . GLY A 1 134 ? -6.827 -12.750 13.589 1.00 88.31 134 GLY A C 1
ATOM 1036 O O . GLY A 1 134 ? -6.163 -12.162 14.443 1.00 88.31 134 GLY A O 1
ATOM 1037 N N . ASN A 1 135 ? -6.384 -12.901 12.337 1.00 91.31 135 ASN A N 1
ATOM 1038 C CA . ASN A 1 135 ? -5.135 -12.305 11.876 1.00 91.31 135 ASN A CA 1
ATOM 1039 C C . ASN A 1 135 ? -5.330 -10.822 11.576 1.00 91.31 135 ASN A C 1
ATOM 1041 O O . ASN A 1 135 ? -6.340 -10.421 11.000 1.00 91.31 135 ASN A O 1
ATOM 1045 N N . ILE A 1 136 ? -4.323 -10.011 11.898 1.00 90.19 136 ILE A N 1
ATOM 1046 C CA . ILE A 1 136 ? -4.313 -8.586 11.560 1.00 90.19 136 ILE A CA 1
ATOM 1047 C C . ILE A 1 136 ? -4.367 -8.415 10.039 1.00 90.19 136 ILE A C 1
ATOM 1049 O O . ILE A 1 136 ? -3.519 -8.941 9.311 1.00 90.19 136 ILE A O 1
ATOM 1053 N N . ILE A 1 137 ? -5.319 -7.613 9.568 1.00 87.62 137 ILE A N 1
ATOM 1054 C CA . ILE A 1 137 ? -5.341 -7.144 8.185 1.00 87.62 137 ILE A CA 1
ATOM 1055 C C . ILE A 1 137 ? -4.204 -6.126 8.036 1.00 87.62 137 ILE A C 1
ATOM 1057 O O . ILE A 1 137 ? -4.176 -5.096 8.703 1.00 87.62 137 ILE A O 1
ATOM 1061 N N . LYS A 1 138 ? -3.220 -6.434 7.184 1.00 80.25 138 LYS A N 1
ATOM 1062 C CA . LYS A 1 138 ? -1.996 -5.630 6.994 1.00 80.25 138 LYS A CA 1
ATOM 1063 C C . LYS A 1 138 ? -2.191 -4.450 6.028 1.00 80.25 138 LYS A C 1
ATOM 1065 O O . LYS A 1 138 ? -1.275 -4.099 5.291 1.00 80.25 138 LYS A O 1
ATOM 1070 N N . ASP A 1 139 ? -3.377 -3.848 6.019 1.00 73.38 139 ASP A N 1
ATOM 1071 C CA . ASP A 1 139 ? -3.687 -2.651 5.221 1.00 73.38 139 ASP A CA 1
ATOM 1072 C C . ASP A 1 139 ? -3.043 -1.375 5.798 1.00 73.38 139 ASP A C 1
ATOM 1074 O O . ASP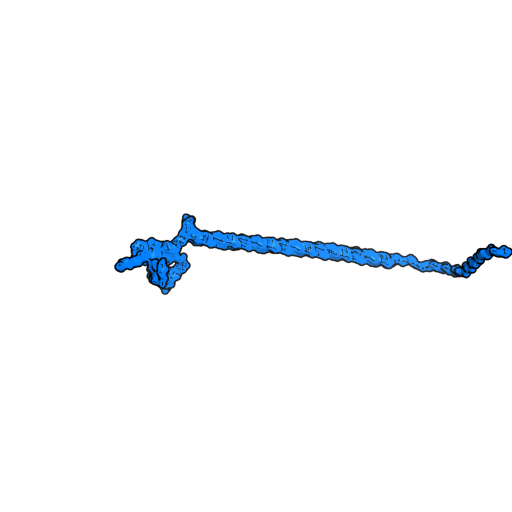 A 1 139 ? -2.980 -0.342 5.134 1.00 73.38 139 ASP A O 1
ATOM 1078 N N . GLY A 1 140 ? -2.512 -1.465 7.021 1.00 68.00 140 GLY A N 1
ATOM 1079 C CA . GLY A 1 140 ? -1.893 -0.352 7.729 1.00 68.00 140 GLY A CA 1
ATOM 1080 C C . GLY A 1 140 ? -2.906 0.523 8.459 1.00 68.00 140 GLY A C 1
ATOM 1081 O O . GLY A 1 140 ? -2.554 1.635 8.830 1.00 68.00 140 GLY A O 1
ATOM 1082 N N . SER A 1 141 ? -4.138 0.054 8.669 1.00 80.50 141 SER A N 1
ATOM 1083 C CA . SER A 1 141 ? -5.141 0.753 9.470 1.00 80.50 141 SER A CA 1
ATOM 1084 C C . SER A 1 141 ? -4.878 0.542 10.967 1.00 80.50 141 SER A C 1
ATOM 1086 O O . SER A 1 141 ? -4.973 -0.574 11.487 1.00 80.50 141 SER A O 1
ATOM 1088 N N . HIS A 1 142 ? -4.569 1.622 11.683 1.00 87.25 142 HIS A N 1
ATOM 1089 C CA . HIS A 1 142 ? -4.411 1.652 13.137 1.00 87.25 142 HIS A CA 1
ATOM 1090 C C . HIS A 1 142 ? -5.456 2.587 13.757 1.00 87.25 142 HIS A C 1
ATOM 1092 O O . HIS A 1 142 ? -5.438 3.796 13.521 1.00 87.25 142 HIS A O 1
ATOM 1098 N N . HIS A 1 143 ? -6.331 2.058 14.610 1.00 91.75 143 HIS A N 1
ATOM 1099 C CA . HIS A 1 143 ? -7.333 2.850 15.327 1.00 91.75 143 HIS A CA 1
ATOM 1100 C C . HIS A 1 143 ? -6.841 3.140 16.749 1.00 91.75 143 HIS A C 1
ATOM 1102 O O . HIS A 1 143 ? -6.980 2.308 17.647 1.00 91.75 143 HIS A O 1
ATOM 1108 N N . GLN A 1 144 ? -6.206 4.296 16.941 1.00 90.88 144 GLN A N 1
ATOM 1109 C CA . GLN A 1 144 ? -5.636 4.739 18.215 1.00 90.88 144 GLN A CA 1
ATOM 1110 C C . GLN A 1 144 ? -6.714 5.288 19.159 1.00 90.88 144 GLN A C 1
ATOM 1112 O O . GLN A 1 144 ? -7.739 5.807 18.720 1.00 90.88 144 GLN A O 1
ATOM 1117 N N . PHE A 1 145 ? -6.476 5.194 20.466 1.00 88.94 145 PHE A N 1
ATOM 1118 C CA . PHE A 1 145 ? -7.339 5.776 21.495 1.00 88.94 145 PHE A CA 1
ATOM 1119 C C . PHE A 1 145 ? -6.509 6.340 22.656 1.00 88.94 145 PHE A C 1
ATOM 1121 O O . PHE A 1 145 ? -5.372 5.902 22.863 1.00 88.94 145 PHE A O 1
ATOM 1128 N N . PRO A 1 146 ? -7.043 7.302 23.435 1.00 84.06 146 PRO A N 1
ATOM 1129 C CA . PRO A 1 146 ? -6.325 7.857 24.574 1.00 84.06 146 PRO A CA 1
ATOM 1130 C C . PRO A 1 146 ? -5.958 6.759 25.574 1.00 84.06 146 PRO A C 1
ATOM 1132 O O . PRO A 1 146 ? -6.774 5.900 25.926 1.00 84.06 146 PRO A O 1
ATOM 1135 N N . LYS A 1 147 ? -4.714 6.803 26.058 1.00 76.94 147 LYS A N 1
ATOM 1136 C CA . LYS A 1 147 ? -4.292 6.008 27.212 1.00 76.94 147 LYS A CA 1
ATOM 1137 C C . LYS A 1 147 ? -5.173 6.445 28.386 1.00 76.94 147 LYS A C 1
ATOM 1139 O O . LYS A 1 147 ? -5.341 7.646 28.581 1.00 76.94 147 LYS A O 1
ATOM 1144 N N . ARG A 1 148 ? -5.767 5.500 29.129 1.00 64.19 148 ARG A N 1
ATOM 1145 C CA . ARG A 1 148 ? -6.467 5.837 30.380 1.00 64.19 148 ARG A CA 1
ATOM 1146 C C . ARG A 1 148 ? -5.490 6.658 31.223 1.00 64.19 148 ARG A C 1
ATOM 1148 O O . ARG A 1 148 ? -4.436 6.139 31.583 1.00 64.19 148 ARG A O 1
ATOM 1155 N N . GLN A 1 149 ? -5.808 7.931 31.434 1.00 52.53 149 GLN A N 1
ATOM 1156 C CA . GLN A 1 149 ? -5.156 8.731 32.458 1.00 52.53 149 GLN A CA 1
ATOM 1157 C C . GLN A 1 149 ? -5.633 8.113 33.773 1.00 52.53 149 GLN A C 1
ATOM 1159 O O . GLN A 1 149 ? -6.840 8.046 34.010 1.00 52.53 149 GLN A O 1
ATOM 1164 N N . GLY A 1 150 ? -4.704 7.462 34.471 1.00 41.25 150 GLY A N 1
ATOM 1165 C CA . GLY A 1 150 ? -4.932 6.933 35.811 1.00 41.25 150 GLY A CA 1
ATOM 1166 C C . GLY A 1 150 ? -4.873 8.055 36.825 1.00 41.25 150 GLY A C 1
ATOM 1167 O O . GLY A 1 150 ? -4.144 9.034 36.542 1.00 41.25 150 GLY A O 1
#

Radius of gyration: 49.06 Å; chains: 1; bounding box: 124×31×120 Å